Protein AF-A0A1K1NRU6-F1 (afdb_monomer_lite)

Secondary structure (DSSP, 8-state):
--GGGHHHHHHHHHSTTSSTTSS---HHHHHS--SGGGHHHHHHIIIIIHHHHHHHHHHS--SSHHHHHHTHHHHHHHHHHHHHHTTTHHHHHH-SS----HHHHHHHHHHHHHT---HHHH--SSSSPP---B-HHHHHHHTS--BPPS-SSS-S--------------------------

Foldseek 3Di:
DAPLVVQLVVLQCVFCQAPVVVDGDDPCLQQADDDPVCVVRNVCCCPPVVVVVVVCSVVADSVDPVSSVVCVVVVLLVSLLSCPVVQVVSVCVPPVDDDQPDDVRVVVVVCCVVVVDGPSCPCSCGRHHDDFAFRSVVCVVVVHTHGDDPPPPDDDDDDDDDDDDDDDDDDDDDDDDDDDDD

Structure (mmCIF, N/CA/C/O backbone):
data_AF-A0A1K1NRU6-F1
#
_entry.id   AF-A0A1K1NRU6-F1
#
loop_
_atom_site.group_PDB
_atom_site.id
_atom_site.type_symbol
_atom_site.label_atom_id
_atom_site.label_alt_id
_atom_site.label_comp_id
_atom_site.label_asym_id
_atom_site.label_entity_id
_atom_site.label_seq_id
_atom_site.pdbx_PDB_ins_code
_atom_site.Cartn_x
_atom_site.Cartn_y
_atom_site.Cartn_z
_atom_site.occupancy
_atom_site.B_iso_or_equiv
_atom_site.auth_seq_id
_atom_site.auth_comp_id
_atom_site.auth_asym_id
_atom_site.auth_atom_id
_atom_site.pdbx_PDB_model_num
ATOM 1 N N . SER A 1 1 ? 15.597 -12.243 -5.360 1.00 76.69 1 SER A N 1
ATOM 2 C CA . SER A 1 1 ? 15.502 -10.786 -5.170 1.00 76.69 1 SER A CA 1
ATOM 3 C C . SER A 1 1 ? 15.311 -10.168 -6.538 1.00 76.69 1 SER A C 1
ATOM 5 O O . SER A 1 1 ? 16.051 -10.568 -7.432 1.00 76.69 1 SER A O 1
ATOM 7 N N . CYS A 1 2 ? 14.322 -9.291 -6.711 1.00 89.69 2 CYS A N 1
ATOM 8 C CA . CYS A 1 2 ? 14.090 -8.539 -7.950 1.00 89.69 2 CYS A CA 1
ATOM 9 C C . CYS A 1 2 ? 14.711 -7.148 -7.797 1.00 89.69 2 CYS A C 1
ATOM 11 O O . CYS A 1 2 ? 14.650 -6.583 -6.703 1.00 89.69 2 CYS A O 1
ATOM 13 N N . HIS A 1 3 ? 15.315 -6.591 -8.850 1.00 93.44 3 HIS A N 1
ATOM 14 C CA . HIS A 1 3 ? 15.914 -5.252 -8.762 1.00 93.44 3 HIS A CA 1
ATOM 15 C C . HIS A 1 3 ? 14.837 -4.173 -8.613 1.00 93.44 3 HIS A C 1
ATOM 17 O O . HIS A 1 3 ? 15.066 -3.204 -7.904 1.00 93.44 3 HIS A O 1
ATOM 23 N N . SER A 1 4 ? 13.643 -4.377 -9.181 1.00 94.81 4 SER A N 1
ATOM 24 C CA . SER A 1 4 ? 12.488 -3.477 -9.050 1.00 94.81 4 SER A CA 1
ATOM 25 C C . SER A 1 4 ? 12.117 -3.170 -7.594 1.00 94.81 4 SER A C 1
ATOM 27 O O . SER A 1 4 ? 11.626 -2.086 -7.287 1.00 94.81 4 SER A O 1
ATOM 29 N N . MET A 1 5 ? 12.400 -4.096 -6.673 1.00 95.44 5 MET A N 1
ATOM 30 C CA . MET A 1 5 ? 12.111 -3.945 -5.247 1.00 95.44 5 MET A CA 1
ATOM 31 C C . MET A 1 5 ? 13.125 -3.068 -4.503 1.00 95.44 5 MET A C 1
ATOM 33 O O . MET A 1 5 ? 12.891 -2.744 -3.340 1.00 95.44 5 MET A O 1
ATOM 37 N N . SER A 1 6 ? 14.224 -2.638 -5.138 1.00 96.25 6 SER A N 1
ATOM 38 C CA . SER A 1 6 ? 15.130 -1.668 -4.512 1.00 96.25 6 SER A CA 1
ATOM 39 C C . SER A 1 6 ? 14.490 -0.288 -4.387 1.00 96.25 6 SER A C 1
ATOM 41 O O . SER A 1 6 ? 14.732 0.390 -3.397 1.00 96.25 6 SER A O 1
ATOM 43 N N . TYR A 1 7 ? 13.649 0.121 -5.344 1.00 96.88 7 TYR A N 1
ATOM 44 C CA . TYR A 1 7 ? 12.979 1.426 -5.305 1.00 96.88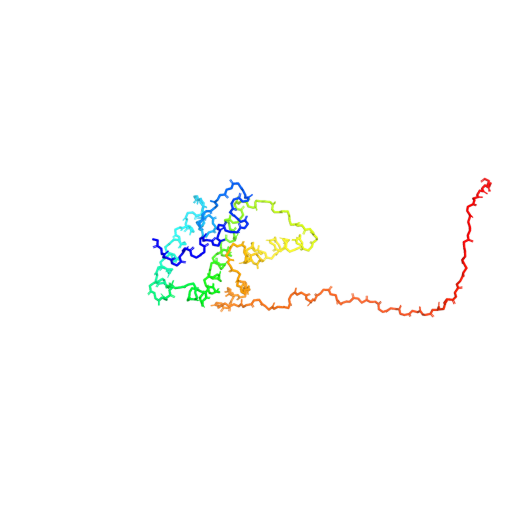 7 TYR A CA 1
ATOM 45 C C . TYR A 1 7 ? 12.066 1.587 -4.073 1.00 96.88 7 TYR A C 1
ATOM 47 O O . TYR A 1 7 ? 12.322 2.488 -3.275 1.00 96.88 7 TYR A O 1
ATOM 55 N N . PRO A 1 8 ? 11.070 0.706 -3.825 1.00 96.75 8 PRO A N 1
ATOM 56 C CA . PRO A 1 8 ? 10.22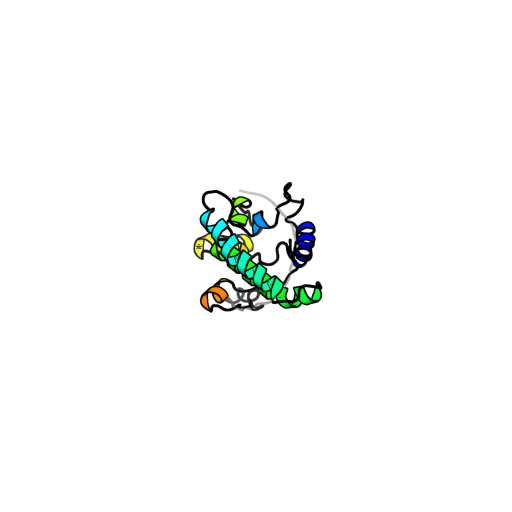9 0.815 -2.633 1.00 96.75 8 PRO A CA 1
ATOM 57 C C . PRO A 1 8 ? 10.992 0.555 -1.325 1.00 96.75 8 PRO A C 1
ATOM 59 O O . PRO A 1 8 ? 10.551 1.011 -0.272 1.00 96.75 8 PRO A O 1
ATOM 62 N N . LEU A 1 9 ? 12.123 -0.164 -1.362 1.00 95.75 9 LEU A N 1
ATOM 63 C CA . LEU A 1 9 ? 12.963 -0.368 -0.180 1.00 95.75 9 LEU A CA 1
ATOM 64 C C . LEU A 1 9 ? 13.645 0.929 0.272 1.00 95.75 9 LEU A C 1
ATOM 66 O O . LEU A 1 9 ? 13.703 1.178 1.474 1.00 95.75 9 LEU A O 1
ATOM 70 N N . GLU A 1 10 ? 14.161 1.739 -0.655 1.00 95.69 10 GLU A N 1
ATOM 71 C CA . GLU A 1 10 ? 14.714 3.051 -0.294 1.00 95.69 10 GLU A CA 1
ATOM 72 C C . GLU A 1 10 ? 13.615 3.978 0.240 1.00 95.69 10 GLU A C 1
ATOM 74 O O . GLU A 1 10 ? 13.800 4.595 1.283 1.00 95.69 10 GLU A O 1
ATOM 79 N N . GLU A 1 11 ? 12.428 3.965 -0.373 1.00 96.00 11 GLU A N 1
ATOM 80 C CA . GLU A 1 11 ? 11.272 4.735 0.114 1.00 96.00 11 GLU A CA 1
ATOM 81 C C . GLU A 1 11 ? 10.862 4.326 1.540 1.00 96.00 11 GLU A C 1
ATOM 83 O O . GLU A 1 11 ? 10.614 5.179 2.389 1.00 96.00 11 GLU A O 1
ATOM 88 N N . LEU A 1 12 ? 10.865 3.022 1.851 1.00 95.12 12 LEU A N 1
ATOM 89 C CA . LEU A 1 12 ? 10.597 2.541 3.207 1.00 95.12 12 LEU A CA 1
ATOM 90 C C . LEU A 1 12 ? 11.575 3.138 4.221 1.00 95.12 12 LEU A C 1
ATOM 92 O O . LEU A 1 12 ? 11.136 3.580 5.279 1.00 95.12 12 LEU A O 1
ATOM 96 N N . LYS A 1 13 ? 12.873 3.173 3.904 1.00 93.81 13 LYS A N 1
ATOM 97 C CA . LYS A 1 13 ? 13.908 3.699 4.809 1.00 93.81 13 LYS A CA 1
ATOM 98 C C . LYS A 1 13 ? 13.750 5.191 5.103 1.00 93.81 13 LYS A C 1
ATOM 100 O O . LYS A 1 13 ? 14.190 5.636 6.159 1.00 93.81 13 LYS A O 1
ATOM 105 N N . GLU A 1 14 ? 13.151 5.940 4.181 1.00 93.12 14 GLU A N 1
ATOM 106 C CA . GLU A 1 14 ? 12.880 7.376 4.319 1.00 93.12 14 GLU A CA 1
ATOM 107 C C . GLU A 1 14 ? 11.522 7.668 4.979 1.00 93.12 14 GLU A C 1
ATOM 109 O O . GLU A 1 14 ? 11.253 8.800 5.381 1.00 93.12 14 GLU A O 1
ATOM 114 N N . SER A 1 15 ? 10.662 6.656 5.114 1.00 93.31 15 SER A N 1
ATOM 115 C CA . SER A 1 15 ? 9.317 6.813 5.665 1.00 93.31 15 SER A CA 1
ATOM 116 C C . SER A 1 15 ? 9.283 6.962 7.189 1.00 93.31 15 SER A C 1
ATOM 118 O O . SER A 1 15 ? 10.188 6.551 7.917 1.00 93.31 15 SER A O 1
ATOM 120 N N . SER A 1 16 ? 8.138 7.427 7.695 1.00 91.06 16 SER A N 1
ATOM 121 C CA . SER A 1 16 ? 7.826 7.468 9.131 1.00 91.06 16 SER A CA 1
ATOM 122 C C . SER A 1 16 ? 7.799 6.092 9.807 1.00 91.06 16 SER A C 1
ATOM 124 O O . SER A 1 16 ? 7.844 6.009 11.033 1.00 91.06 16 SER A O 1
ATOM 126 N N . HIS A 1 17 ? 7.730 5.005 9.035 1.00 91.50 17 HIS A N 1
ATOM 127 C CA . HIS A 1 17 ? 7.670 3.643 9.560 1.00 91.50 17 HIS A CA 1
ATOM 128 C C . HIS A 1 17 ? 9.053 3.018 9.762 1.00 91.50 17 HIS A C 1
ATOM 130 O O . HIS A 1 17 ? 9.138 1.899 10.263 1.00 91.50 17 HIS A O 1
ATOM 136 N N . TYR A 1 18 ? 10.135 3.722 9.419 1.00 91.75 18 TYR A N 1
ATOM 137 C CA . TYR A 1 18 ? 11.502 3.242 9.591 1.00 91.75 18 TYR A CA 1
ATOM 138 C C . TYR A 1 18 ? 12.246 4.058 10.654 1.00 91.75 18 TYR A C 1
ATOM 140 O O . TYR A 1 18 ? 12.241 5.286 10.638 1.00 91.75 18 TYR A O 1
ATOM 148 N N . GLY A 1 19 ? 12.869 3.384 11.626 1.00 85.38 19 GLY A N 1
ATOM 149 C CA . GLY A 1 19 ? 13.627 4.003 12.721 1.00 85.38 19 GLY A CA 1
ATOM 150 C C . GLY A 1 19 ? 12.786 4.698 13.803 1.00 85.38 19 GLY A C 1
ATOM 151 O O . GLY A 1 19 ? 13.058 4.516 14.989 1.00 85.38 19 GLY A O 1
ATOM 152 N N . ALA A 1 20 ? 11.744 5.446 13.430 1.00 76.69 20 ALA A N 1
ATOM 153 C CA . ALA A 1 20 ? 10.953 6.269 14.354 1.00 76.69 20 ALA A CA 1
ATOM 154 C C . ALA A 1 20 ? 10.209 5.458 15.431 1.00 76.69 20 ALA A C 1
ATOM 156 O O . ALA A 1 20 ? 9.986 5.944 16.537 1.00 76.69 20 ALA A O 1
ATOM 157 N N . LEU A 1 21 ? 9.856 4.207 15.129 1.00 70.12 21 LEU A N 1
ATOM 158 C CA . LEU A 1 21 ? 9.091 3.329 16.019 1.00 70.12 21 LEU A CA 1
ATOM 159 C C . LEU A 1 21 ? 9.979 2.444 16.911 1.00 70.12 21 LEU A C 1
ATOM 161 O O . LEU A 1 21 ? 9.479 1.532 17.567 1.00 70.12 21 LEU A O 1
ATOM 165 N N . GLY A 1 22 ? 11.302 2.656 16.910 1.00 77.56 22 GLY A N 1
ATOM 166 C CA . GLY A 1 22 ? 12.260 1.797 17.624 1.00 77.56 22 GLY A CA 1
ATOM 167 C C . GLY A 1 22 ? 12.378 0.380 17.044 1.00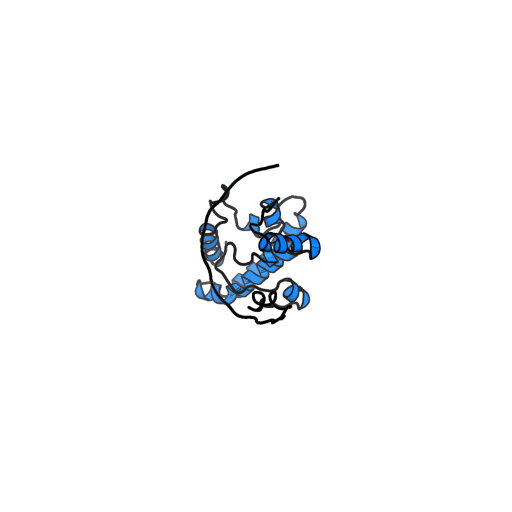 77.56 22 GLY A C 1
ATOM 168 O O . GLY A 1 22 ? 13.074 -0.469 17.599 1.00 77.56 22 GLY A O 1
ATOM 169 N N . VAL A 1 23 ? 11.714 0.133 15.915 1.00 79.00 23 VAL A N 1
ATOM 170 C CA . VAL A 1 23 ? 11.760 -1.087 15.112 1.00 79.00 23 VAL A CA 1
ATOM 171 C C . VAL A 1 23 ? 11.930 -0.701 13.646 1.00 79.00 23 VAL A C 1
ATOM 173 O O . VAL A 1 23 ? 11.469 0.357 13.220 1.00 79.00 23 VAL A O 1
ATOM 176 N N . ASN A 1 24 ? 12.584 -1.570 12.878 1.00 86.94 24 ASN A N 1
ATOM 177 C CA . ASN A 1 24 ? 12.738 -1.415 11.434 1.00 86.94 24 ASN A CA 1
ATOM 178 C C . ASN A 1 24 ? 11.923 -2.521 10.752 1.00 86.94 24 ASN A C 1
ATOM 180 O O . ASN A 1 24 ? 12.462 -3.616 10.554 1.00 86.94 24 ASN A O 1
ATOM 184 N N . PRO A 1 25 ? 10.626 -2.290 10.473 1.00 87.50 25 PRO A N 1
ATOM 185 C CA . PRO A 1 25 ? 9.793 -3.280 9.809 1.00 87.50 25 PRO A CA 1
ATOM 186 C C . PRO A 1 25 ? 10.355 -3.581 8.417 1.00 87.50 25 PRO A C 1
ATOM 188 O O . PRO A 1 25 ? 10.803 -2.687 7.700 1.00 87.50 25 PRO A O 1
ATOM 191 N N . GLY A 1 26 ? 10.347 -4.856 8.040 1.00 92.12 26 GLY A N 1
ATOM 192 C CA . GLY A 1 26 ? 10.634 -5.296 6.680 1.00 92.12 26 GLY A CA 1
ATOM 193 C C . GLY A 1 26 ? 9.362 -5.388 5.839 1.00 92.12 26 GLY A C 1
ATOM 194 O O . GLY A 1 26 ? 8.245 -5.298 6.346 1.00 92.12 26 GLY A O 1
ATOM 195 N N . CYS A 1 27 ? 9.512 -5.669 4.541 1.00 93.75 27 CYS A N 1
ATOM 196 C CA . CYS A 1 27 ? 8.386 -5.712 3.598 1.00 93.75 27 CYS A CA 1
ATOM 197 C C . CYS A 1 27 ? 7.252 -6.643 4.069 1.00 93.75 27 CYS A C 1
ATOM 199 O O . CYS A 1 27 ? 6.073 -6.305 3.982 1.00 93.75 27 CYS A O 1
ATOM 201 N N . LYS A 1 28 ? 7.608 -7.818 4.611 1.00 93.44 28 LYS A N 1
ATOM 202 C CA . LYS A 1 28 ? 6.640 -8.825 5.071 1.00 93.44 28 LYS A CA 1
ATOM 203 C C . LYS A 1 28 ? 5.817 -8.377 6.277 1.00 93.44 28 LYS A C 1
ATOM 205 O O . LYS A 1 28 ? 4.726 -8.900 6.468 1.00 93.44 28 LYS A O 1
ATOM 210 N N . ASP A 1 29 ? 6.341 -7.460 7.087 1.00 93.56 29 ASP A N 1
ATOM 211 C CA . ASP A 1 29 ? 5.693 -7.054 8.335 1.00 93.56 29 ASP A CA 1
ATOM 212 C C . ASP A 1 29 ? 4.466 -6.178 8.057 1.00 93.56 29 ASP A C 1
ATOM 214 O O . ASP A 1 29 ? 3.559 -6.131 8.880 1.00 93.56 29 ASP A O 1
ATOM 218 N N . CYS A 1 30 ? 4.388 -5.585 6.859 1.00 94.31 30 CYS A N 1
ATOM 219 C CA . CYS A 1 30 ? 3.206 -4.887 6.360 1.00 94.31 30 CYS A CA 1
ATOM 220 C C . CYS A 1 30 ? 2.449 -5.694 5.297 1.00 94.31 30 CYS A C 1
ATOM 222 O O . CYS A 1 30 ? 1.224 -5.736 5.346 1.00 94.31 30 CYS A O 1
ATOM 224 N N . HIS A 1 31 ? 3.146 -6.350 4.358 1.00 95.50 31 HIS A N 1
ATOM 225 C CA . HIS A 1 31 ? 2.532 -6.953 3.162 1.00 95.50 31 HIS A CA 1
ATOM 226 C C . HIS A 1 31 ? 2.167 -8.439 3.275 1.00 95.50 31 HIS A C 1
ATOM 228 O O . HIS A 1 31 ? 1.549 -8.967 2.354 1.00 95.50 31 HIS A O 1
ATOM 234 N N . ILE A 1 32 ? 2.531 -9.136 4.361 1.00 95.12 32 ILE A N 1
ATOM 235 C CA . ILE A 1 32 ? 2.194 -10.557 4.533 1.00 95.12 32 ILE A CA 1
ATOM 236 C C . ILE A 1 32 ? 1.536 -10.804 5.901 1.00 95.12 32 ILE A C 1
ATOM 238 O O . ILE A 1 32 ? 2.139 -10.482 6.924 1.00 95.12 32 ILE A O 1
ATOM 242 N N . PRO A 1 33 ? 0.359 -11.456 5.966 1.00 94.06 33 PRO A N 1
ATOM 243 C CA . PRO A 1 33 ? -0.269 -11.883 7.223 1.00 94.06 33 PRO A CA 1
ATOM 244 C C . PRO A 1 33 ? 0.685 -12.711 8.076 1.00 94.06 33 PRO A C 1
ATOM 246 O O . PRO A 1 33 ? 1.062 -13.813 7.696 1.00 94.06 33 PRO A O 1
ATOM 249 N N . GLN A 1 34 ? 1.092 -12.187 9.233 1.00 89.12 34 GLN A N 1
ATOM 250 C CA . GLN A 1 34 ? 2.016 -12.883 10.130 1.00 89.12 34 GLN A CA 1
ATOM 251 C C . GLN A 1 34 ? 1.272 -13.687 11.212 1.00 89.12 34 GLN A C 1
ATOM 253 O O . GLN A 1 34 ? 0.108 -13.433 11.542 1.00 89.12 34 GLN A O 1
ATOM 258 N N . GLY A 1 35 ? 1.983 -14.654 11.796 1.00 89.31 35 GLY A N 1
ATOM 259 C CA . GLY A 1 35 ? 1.526 -15.448 12.937 1.00 89.31 35 GLY A CA 1
ATOM 260 C C . GLY A 1 35 ? 0.752 -16.715 12.563 1.00 89.31 35 GLY A C 1
ATOM 261 O O . GLY A 1 35 ? 0.153 -16.826 11.496 1.00 89.31 35 GLY A O 1
ATOM 262 N N . PHE A 1 36 ? 0.738 -17.686 13.481 1.00 90.25 36 PHE A N 1
ATOM 263 C CA . PHE A 1 36 ? 0.141 -19.008 13.249 1.00 90.25 36 PHE A CA 1
ATOM 264 C C . PHE A 1 36 ? -1.350 -18.938 12.882 1.00 90.25 36 PHE A C 1
ATOM 266 O O . PHE A 1 36 ? -1.804 -19.636 11.979 1.00 90.25 36 PHE A O 1
ATOM 273 N N . LYS A 1 37 ? -2.103 -18.028 13.516 1.00 90.38 37 LYS A N 1
ATOM 274 C CA . LYS A 1 37 ? -3.531 -17.810 13.224 1.00 90.38 37 LYS A CA 1
ATOM 275 C C . LYS A 1 37 ? -3.784 -17.373 11.777 1.00 90.38 37 LYS A C 1
ATOM 277 O O . LYS A 1 37 ? -4.824 -17.708 11.222 1.00 90.38 37 LYS A O 1
ATOM 282 N N . ASN A 1 38 ? -2.833 -16.674 11.159 1.00 92.56 38 ASN A N 1
ATOM 283 C CA . ASN A 1 38 ? -2.934 -16.193 9.783 1.00 92.56 38 ASN A CA 1
ATOM 284 C C . ASN A 1 38 ? -2.090 -17.018 8.804 1.00 92.56 38 ASN A C 1
ATOM 286 O O . ASN A 1 38 ? -1.942 -16.609 7.659 1.00 92.56 38 ASN A O 1
ATOM 290 N N . PHE A 1 39 ? -1.553 -18.174 9.213 1.00 92.81 39 PHE A N 1
ATOM 291 C CA . PHE A 1 39 ? -0.650 -18.968 8.374 1.00 92.81 39 PHE A CA 1
ATOM 292 C C . PHE A 1 39 ? -1.260 -19.313 7.008 1.00 92.81 39 PHE A C 1
ATOM 294 O O . PHE A 1 39 ? -0.587 -19.222 5.988 1.00 92.81 39 PHE A O 1
ATOM 301 N N . HIS A 1 40 ? -2.556 -19.628 6.970 1.00 92.31 40 HIS A N 1
ATOM 302 C CA . HIS A 1 40 ? -3.286 -19.880 5.727 1.00 92.31 40 HIS A CA 1
ATOM 303 C C . HIS A 1 40 ? -3.298 -18.662 4.787 1.00 92.31 40 HIS A C 1
ATOM 305 O O . HIS A 1 40 ? -3.082 -18.823 3.590 1.00 92.31 40 HIS A O 1
ATOM 311 N N . LEU A 1 41 ? -3.486 -17.448 5.321 1.00 93.12 41 LEU A N 1
ATOM 312 C CA . LEU A 1 41 ? -3.394 -16.216 4.536 1.00 93.12 41 LEU A CA 1
ATOM 313 C C . LEU A 1 41 ? -1.948 -15.936 4.118 1.00 93.12 41 LEU A C 1
ATOM 315 O O . LEU A 1 41 ? -1.721 -15.569 2.977 1.00 93.12 41 LEU A O 1
ATOM 319 N N . ALA A 1 42 ? -0.971 -16.164 5.000 1.00 93.44 42 ALA A N 1
ATOM 320 C CA . ALA A 1 42 ? 0.449 -16.001 4.686 1.00 93.44 42 ALA A CA 1
ATOM 321 C C . ALA A 1 42 ? 0.863 -16.867 3.486 1.00 93.44 42 ALA A C 1
ATOM 323 O O . ALA A 1 42 ? 1.515 -16.390 2.559 1.00 93.44 42 ALA A O 1
ATOM 324 N N . VAL A 1 43 ? 0.443 -18.137 3.495 1.00 93.94 43 VAL A N 1
ATOM 325 C CA . VAL A 1 43 ? 0.671 -19.084 2.399 1.00 93.94 43 VAL A CA 1
ATOM 326 C C . VAL A 1 43 ? -0.067 -18.635 1.142 1.00 93.94 43 VAL A C 1
ATOM 328 O O . VAL A 1 43 ? 0.538 -18.616 0.075 1.00 93.94 43 VAL A O 1
ATOM 331 N N . ALA A 1 44 ? -1.337 -18.235 1.252 1.00 92.56 44 ALA A N 1
ATOM 332 C CA . ALA A 1 44 ? -2.108 -17.755 0.108 1.00 92.56 44 ALA A CA 1
ATOM 333 C C . ALA A 1 44 ? -1.464 -16.517 -0.538 1.00 92.56 44 ALA A C 1
ATOM 335 O O . ALA A 1 44 ? -1.243 -16.526 -1.743 1.00 92.56 44 ALA A O 1
ATOM 336 N N . THR A 1 45 ? -1.081 -15.508 0.247 1.00 92.56 45 THR A N 1
ATOM 337 C CA . THR A 1 45 ? -0.372 -14.313 -0.233 1.00 92.56 45 THR A CA 1
ATOM 338 C C . THR A 1 45 ? 0.950 -14.687 -0.899 1.00 92.56 45 THR A C 1
ATOM 340 O O . THR A 1 45 ? 1.236 -14.254 -2.010 1.00 92.56 45 THR A O 1
ATOM 343 N N . HIS A 1 46 ? 1.756 -15.549 -0.275 1.00 92.31 46 HIS A N 1
ATOM 344 C CA . HIS A 1 46 ? 3.042 -15.936 -0.852 1.00 92.31 46 HIS A CA 1
ATOM 345 C C . HIS A 1 46 ? 2.898 -16.709 -2.172 1.00 92.31 46 HIS A C 1
ATOM 347 O O . HIS A 1 46 ? 3.670 -16.488 -3.101 1.00 92.31 46 HIS A O 1
ATOM 353 N N . VAL A 1 47 ? 1.918 -17.610 -2.265 1.00 93.69 47 VAL A N 1
ATOM 354 C CA . VAL A 1 47 ? 1.726 -18.460 -3.447 1.00 93.69 47 VAL A CA 1
ATOM 355 C C . VAL A 1 47 ? 0.996 -17.716 -4.560 1.00 93.69 47 VAL A C 1
ATOM 357 O O . VAL A 1 47 ? 1.436 -17.767 -5.702 1.00 93.69 47 VAL A O 1
ATOM 360 N N . VAL A 1 48 ? -0.111 -17.042 -4.255 1.00 93.56 48 VAL A N 1
ATOM 361 C CA . VAL A 1 48 ? -0.963 -16.394 -5.262 1.00 93.56 48 VAL A CA 1
ATOM 362 C C . VAL A 1 48 ? -0.365 -15.059 -5.682 1.00 93.56 48 VAL A C 1
ATOM 364 O O . VAL A 1 48 ? -0.047 -14.880 -6.858 1.00 93.56 48 VAL A O 1
ATOM 367 N N . ASP A 1 49 ? -0.159 -14.148 -4.729 1.00 92.50 49 ASP A N 1
ATOM 368 C CA . ASP A 1 49 ? 0.371 -12.820 -5.041 1.00 92.50 49 ASP A CA 1
ATOM 369 C C . ASP A 1 49 ? 1.844 -12.930 -5.448 1.00 92.50 49 ASP A C 1
ATOM 371 O O . ASP A 1 49 ? 2.242 -12.383 -6.469 1.00 92.50 49 ASP A O 1
ATOM 375 N N . GLY A 1 50 ? 2.647 -13.730 -4.739 1.00 93.12 50 GLY A N 1
ATOM 376 C CA . GLY A 1 50 ? 4.058 -13.921 -5.087 1.00 93.12 50 GLY A CA 1
ATOM 377 C C . GLY A 1 50 ? 4.284 -14.521 -6.483 1.00 93.12 50 GLY A C 1
ATOM 378 O O . GLY A 1 50 ? 5.176 -14.066 -7.200 1.00 93.12 50 GLY A O 1
ATOM 379 N N . ALA A 1 51 ? 3.473 -15.498 -6.915 1.00 95.12 51 ALA A N 1
ATOM 380 C CA . ALA A 1 51 ? 3.574 -16.041 -8.275 1.00 95.12 51 ALA A CA 1
ATOM 381 C C . ALA A 1 51 ? 3.119 -15.033 -9.339 1.00 95.12 51 ALA A C 1
ATOM 383 O O . ALA A 1 51 ? 3.729 -14.948 -10.408 1.00 95.12 51 ALA A O 1
ATOM 384 N N . ARG A 1 52 ? 2.071 -14.253 -9.045 1.00 95.19 52 ARG A N 1
ATOM 385 C CA . ARG A 1 52 ? 1.620 -13.158 -9.908 1.00 95.19 52 ARG A CA 1
ATOM 386 C C . ARG A 1 52 ? 2.714 -12.106 -10.077 1.00 95.19 52 ARG A C 1
ATOM 388 O O . ARG A 1 52 ? 3.021 -11.755 -11.212 1.00 95.19 52 ARG A O 1
ATOM 395 N N . GLU A 1 53 ? 3.317 -11.639 -8.987 1.00 94.31 53 GLU A N 1
ATOM 396 C CA . GLU A 1 53 ? 4.380 -10.629 -9.036 1.00 94.31 53 GLU A CA 1
ATOM 397 C C . GLU A 1 53 ? 5.620 -11.148 -9.763 1.00 94.31 53 GLU A C 1
ATOM 399 O O . GLU A 1 53 ? 6.204 -10.429 -10.569 1.00 94.31 53 GLU A O 1
ATOM 404 N N . LEU A 1 54 ? 5.978 -12.425 -9.580 1.00 95.38 54 LEU A N 1
ATOM 405 C CA . LEU A 1 54 ? 7.051 -13.048 -10.355 1.00 95.38 54 LEU A CA 1
ATOM 406 C C . LEU A 1 54 ? 6.761 -12.999 -11.861 1.00 95.38 54 LEU A C 1
ATOM 408 O O . LEU A 1 54 ? 7.633 -12.633 -12.644 1.00 95.38 54 LEU A O 1
ATOM 412 N N . TYR A 1 55 ? 5.540 -13.345 -12.276 1.00 96.06 55 TYR A N 1
ATOM 413 C CA . TYR A 1 55 ? 5.140 -13.247 -13.679 1.00 96.06 55 TYR A CA 1
ATOM 414 C C . TYR A 1 55 ? 5.175 -11.798 -14.185 1.00 96.06 55 TYR A C 1
ATOM 416 O O . TYR A 1 55 ? 5.685 -11.546 -15.274 1.00 96.06 55 TYR A O 1
ATOM 424 N N . LEU A 1 56 ? 4.663 -10.842 -13.404 1.00 95.88 56 LEU A N 1
ATOM 425 C CA . LEU A 1 56 ? 4.643 -9.429 -13.781 1.00 95.88 56 LEU A CA 1
ATOM 426 C C . LEU A 1 56 ? 6.049 -8.832 -13.889 1.00 95.88 56 LEU A C 1
ATOM 428 O O . LEU A 1 56 ? 6.258 -8.005 -14.771 1.00 95.88 56 LEU A O 1
ATOM 432 N N . GLU A 1 57 ? 6.995 -9.260 -13.055 1.00 95.38 57 GLU A N 1
ATOM 433 C CA . GLU A 1 57 ? 8.411 -8.886 -13.157 1.00 95.38 57 GLU A CA 1
ATOM 434 C C . GLU A 1 57 ? 9.027 -9.352 -14.482 1.00 95.38 57 GLU A C 1
ATOM 436 O O . GLU A 1 57 ? 9.803 -8.622 -15.087 1.00 95.38 57 GLU A O 1
ATOM 441 N N . PHE A 1 58 ? 8.661 -10.543 -14.967 1.00 95.38 58 PHE A N 1
ATOM 442 C CA . PHE A 1 58 ? 9.129 -11.041 -16.266 1.00 95.38 58 PHE A CA 1
ATOM 443 C C . PHE A 1 58 ? 8.400 -10.417 -17.459 1.00 95.38 58 PHE A C 1
ATOM 445 O O . PHE A 1 58 ? 8.985 -10.271 -18.531 1.00 95.38 58 PHE A O 1
ATOM 452 N N . ALA A 1 59 ? 7.111 -10.112 -17.307 1.00 96.56 59 ALA A N 1
ATOM 453 C CA . ALA A 1 59 ? 6.262 -9.640 -18.396 1.00 96.56 59 ALA A CA 1
ATOM 454 C C . ALA A 1 59 ? 6.364 -8.127 -18.640 1.00 96.56 59 ALA A C 1
ATOM 456 O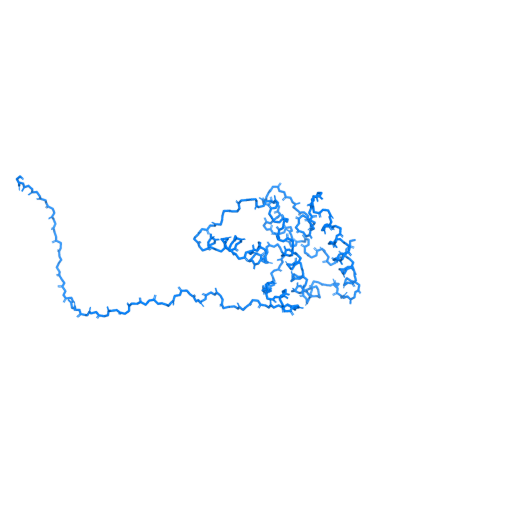 O . ALA A 1 59 ? 6.018 -7.666 -19.727 1.00 96.56 59 ALA A O 1
ATOM 457 N N . ASN A 1 60 ? 6.797 -7.356 -17.642 1.00 96.12 60 ASN A N 1
ATOM 458 C CA . ASN A 1 60 ? 6.919 -5.903 -17.722 1.00 96.12 60 ASN A CA 1
ATOM 459 C C . ASN A 1 60 ? 8.379 -5.468 -17.603 1.00 96.12 60 ASN A C 1
ATOM 461 O O . ASN A 1 60 ? 9.247 -6.224 -17.179 1.00 96.12 60 ASN A O 1
ATOM 465 N N . ASP A 1 61 ? 8.644 -4.218 -17.970 1.00 96.19 61 ASP A N 1
ATOM 466 C CA . ASP A 1 61 ? 9.973 -3.636 -17.872 1.00 96.19 61 ASP A CA 1
ATOM 467 C C . ASP A 1 61 ? 10.057 -2.708 -16.657 1.00 96.19 61 ASP A C 1
ATOM 469 O O . ASP A 1 61 ? 9.434 -1.652 -16.625 1.00 96.19 61 ASP A O 1
ATOM 473 N N . TYR A 1 62 ? 10.859 -3.101 -15.670 1.00 96.69 62 TYR A N 1
ATOM 474 C CA . TYR A 1 62 ? 11.148 -2.311 -14.471 1.00 96.69 62 TYR A CA 1
ATOM 475 C C . TYR A 1 62 ? 12.617 -1.886 -14.398 1.00 96.69 62 TYR A C 1
ATOM 477 O O . TYR A 1 62 ? 13.146 -1.660 -13.314 1.00 96.69 62 TYR A O 1
ATOM 485 N N . SER A 1 63 ? 13.321 -1.840 -15.534 1.00 95.56 63 SER A N 1
ATOM 486 C CA . SER A 1 63 ? 14.763 -1.540 -15.592 1.00 95.56 63 SER A CA 1
ATOM 487 C C . SER A 1 63 ? 15.134 -0.136 -15.111 1.00 95.56 63 SER A C 1
ATOM 489 O O . SER A 1 63 ? 16.289 0.095 -14.752 1.00 95.56 63 SER A O 1
ATOM 491 N N . THR A 1 64 ? 14.179 0.796 -15.101 1.00 97.62 64 THR A N 1
ATOM 492 C CA . THR A 1 64 ? 14.371 2.154 -14.589 1.00 97.62 64 THR A CA 1
ATOM 493 C C . THR A 1 64 ? 13.225 2.563 -13.670 1.00 97.62 64 THR A C 1
ATOM 495 O O . THR A 1 64 ? 12.124 2.004 -13.726 1.00 97.62 64 THR A O 1
ATOM 498 N N . LEU A 1 65 ? 13.478 3.575 -12.836 1.00 96.81 65 LEU A N 1
ATOM 499 C CA . LEU A 1 65 ? 12.473 4.119 -11.929 1.00 96.81 65 LEU A CA 1
ATOM 500 C C . LEU A 1 65 ? 11.297 4.740 -12.698 1.00 96.81 65 LEU A C 1
ATOM 502 O O . LEU A 1 65 ? 10.159 4.656 -12.248 1.00 96.81 65 LEU A O 1
ATOM 506 N N . GLU A 1 66 ? 11.542 5.333 -13.865 1.00 97.81 66 GLU A N 1
ATOM 507 C CA . GLU A 1 66 ? 10.499 5.885 -14.734 1.00 97.81 66 GLU A CA 1
ATOM 508 C C . GLU A 1 66 ? 9.521 4.791 -15.167 1.00 97.81 66 GLU A C 1
ATOM 510 O O . GLU A 1 66 ? 8.319 4.939 -14.957 1.00 97.81 66 GLU A O 1
ATOM 515 N N . LYS A 1 67 ? 10.029 3.653 -15.657 1.00 97.50 67 LYS A N 1
ATOM 516 C CA . LYS A 1 67 ? 9.183 2.526 -16.078 1.00 97.50 67 LYS A CA 1
ATOM 517 C C . LYS A 1 67 ? 8.459 1.861 -14.907 1.00 97.50 67 LYS A C 1
ATOM 519 O O . LYS A 1 67 ? 7.300 1.472 -15.024 1.00 97.50 67 LYS A O 1
ATOM 524 N N . PHE A 1 68 ? 9.101 1.786 -13.739 1.00 97.94 68 PHE A N 1
ATOM 525 C CA . PHE A 1 68 ? 8.423 1.385 -12.503 1.00 97.94 68 PHE A CA 1
ATOM 526 C C . PHE A 1 68 ? 7.265 2.336 -12.166 1.00 97.94 68 PHE A C 1
ATOM 528 O O . PHE A 1 68 ? 6.166 1.890 -11.830 1.00 97.94 68 PHE A O 1
ATOM 535 N N . ASN A 1 69 ? 7.481 3.647 -12.306 1.00 97.62 69 ASN A N 1
ATOM 536 C CA . ASN A 1 69 ? 6.479 4.665 -12.004 1.00 97.62 69 ASN A CA 1
ATOM 537 C C . ASN A 1 69 ? 5.273 4.625 -12.950 1.00 97.62 69 ASN A C 1
ATOM 539 O O . ASN A 1 69 ? 4.164 4.875 -12.483 1.00 97.62 69 ASN A O 1
ATOM 543 N N . GLU A 1 70 ? 5.446 4.231 -14.215 1.00 97.62 70 GLU A N 1
ATOM 544 C CA . GLU A 1 70 ? 4.331 4.009 -15.155 1.00 97.62 70 GLU A CA 1
ATOM 545 C C . GLU A 1 70 ? 3.302 3.001 -14.617 1.00 97.62 70 GLU A C 1
ATOM 547 O O . GLU A 1 70 ? 2.113 3.094 -14.920 1.00 97.62 70 GLU A O 1
ATOM 552 N N . ARG A 1 71 ? 3.740 2.054 -13.776 1.00 97.06 71 ARG A N 1
ATOM 553 C CA . ARG A 1 71 ? 2.886 1.021 -13.169 1.00 97.06 71 ARG A CA 1
ATOM 554 C C . ARG A 1 71 ? 2.683 1.199 -11.665 1.00 97.06 71 ARG A C 1
ATOM 556 O O . ARG A 1 7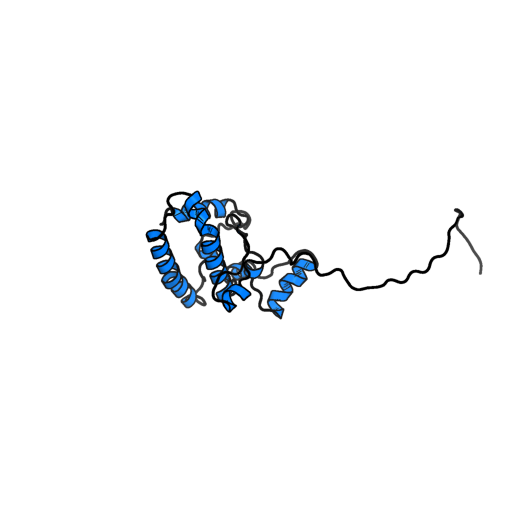1 ? 2.000 0.387 -11.041 1.00 97.06 71 ARG A O 1
ATOM 563 N N . ARG A 1 72 ? 3.235 2.248 -11.052 1.00 97.75 72 ARG A N 1
ATOM 564 C CA . ARG A 1 72 ? 3.199 2.429 -9.591 1.00 97.75 72 ARG A CA 1
ATOM 565 C C . ARG A 1 72 ? 1.778 2.477 -9.048 1.00 97.75 72 ARG A C 1
ATOM 567 O O . ARG A 1 72 ? 1.505 1.835 -8.043 1.00 97.75 72 ARG A O 1
ATOM 574 N N . LEU A 1 73 ? 0.874 3.189 -9.722 1.00 98.00 73 LEU A N 1
ATOM 575 C CA . LEU A 1 73 ? -0.514 3.306 -9.276 1.00 98.00 73 LEU A CA 1
ATOM 576 C C . LEU A 1 73 ? -1.218 1.942 -9.220 1.00 98.00 73 LEU A C 1
ATOM 578 O O . LEU A 1 73 ? -1.871 1.640 -8.224 1.00 98.00 73 LEU A O 1
ATOM 582 N N . ILE A 1 74 ? -1.049 1.097 -10.244 1.00 97.25 74 ILE A N 1
ATOM 583 C CA . ILE A 1 74 ? -1.663 -0.238 -10.250 1.00 97.25 74 ILE A CA 1
ATOM 584 C C . ILE A 1 74 ? -1.057 -1.151 -9.182 1.00 97.25 74 ILE A C 1
ATOM 586 O O . ILE A 1 74 ? -1.803 -1.799 -8.455 1.00 97.25 74 ILE A O 1
ATOM 590 N N . MET A 1 75 ? 0.266 -1.116 -8.995 1.00 97.12 75 MET A N 1
ATOM 591 C CA . MET A 1 75 ? 0.929 -1.884 -7.934 1.00 97.12 75 MET A CA 1
ATOM 592 C C . MET A 1 75 ? 0.495 -1.430 -6.534 1.00 97.12 75 MET A C 1
ATOM 594 O O . MET A 1 75 ? 0.206 -2.259 -5.671 1.00 97.12 75 MET A O 1
ATOM 598 N N . ALA A 1 76 ? 0.400 -0.117 -6.310 1.00 97.88 76 ALA A N 1
ATOM 599 C CA . ALA A 1 76 ? -0.076 0.444 -5.051 1.00 97.88 76 ALA A CA 1
ATOM 600 C C . ALA A 1 76 ? -1.528 0.035 -4.780 1.00 97.88 76 ALA A C 1
ATOM 602 O O . ALA A 1 76 ? -1.845 -0.400 -3.676 1.00 97.88 76 ALA A O 1
ATOM 603 N N . HIS A 1 77 ? -2.398 0.119 -5.787 1.00 97.88 77 HIS A N 1
ATOM 604 C CA . HIS A 1 77 ? -3.787 -0.308 -5.674 1.00 97.88 77 HIS A CA 1
ATOM 605 C C . HIS A 1 77 ? -3.918 -1.792 -5.313 1.00 97.88 77 HIS A C 1
ATOM 607 O O . HIS A 1 77 ? -4.647 -2.127 -4.383 1.00 97.88 77 HIS A O 1
ATOM 613 N N . ASP A 1 78 ? -3.177 -2.678 -5.981 1.00 96.69 78 ASP A N 1
ATOM 614 C CA . ASP A 1 78 ? -3.210 -4.116 -5.693 1.00 96.69 78 ASP A CA 1
ATOM 615 C C . ASP A 1 78 ? -2.736 -4.420 -4.266 1.00 96.69 78 ASP A C 1
ATOM 617 O O . ASP A 1 78 ? -3.375 -5.180 -3.532 1.00 96.69 78 ASP A O 1
ATOM 621 N N . ALA A 1 79 ? -1.650 -3.773 -3.833 1.00 96.50 79 ALA A N 1
ATOM 622 C CA . ALA A 1 79 ? -1.148 -3.898 -2.470 1.00 96.50 79 ALA A CA 1
ATOM 623 C C . ALA A 1 79 ? -2.174 -3.401 -1.436 1.00 96.50 79 ALA A C 1
ATOM 625 O O . ALA A 1 79 ? -2.395 -4.067 -0.422 1.00 96.50 79 ALA A O 1
ATOM 626 N N . ARG A 1 80 ? -2.843 -2.271 -1.706 1.00 97.94 80 ARG A N 1
ATOM 627 C CA . ARG A 1 80 ? -3.909 -1.709 -0.859 1.00 97.94 80 ARG A CA 1
ATOM 628 C C . ARG A 1 80 ? -5.138 -2.615 -0.808 1.00 97.94 80 ARG A C 1
ATOM 630 O O . ARG A 1 80 ? -5.674 -2.852 0.270 1.00 97.94 80 ARG A O 1
ATOM 637 N N . LEU A 1 81 ? -5.557 -3.183 -1.938 1.00 97.06 81 LEU A N 1
ATOM 638 C CA . LEU A 1 81 ? -6.644 -4.161 -1.985 1.00 97.06 81 LEU A CA 1
ATOM 639 C C . LEU A 1 81 ? -6.316 -5.397 -1.165 1.00 97.06 81 LEU A C 1
ATOM 641 O O . LEU A 1 81 ? -7.181 -5.898 -0.447 1.00 97.06 81 LEU A O 1
ATOM 645 N N . ASN A 1 82 ? -5.075 -5.877 -1.249 1.00 95.44 82 ASN A N 1
ATOM 646 C CA . ASN A 1 82 ? -4.630 -6.945 -0.380 1.00 95.44 82 ASN A CA 1
ATOM 647 C C . ASN A 1 82 ? -4.776 -6.492 1.065 1.00 95.44 82 ASN A C 1
ATOM 649 O O . ASN A 1 82 ? -5.591 -7.114 1.733 1.00 95.44 82 ASN A O 1
ATOM 653 N N . LEU A 1 83 ? -4.139 -5.386 1.504 1.00 96.81 83 LEU A N 1
ATOM 654 C CA . LEU A 1 83 ? -4.294 -4.715 2.826 1.00 96.81 83 LEU A CA 1
ATOM 655 C C . LEU A 1 83 ? -5.739 -4.616 3.328 1.00 96.81 83 LEU A C 1
ATOM 657 O O . LEU A 1 83 ? -6.000 -4.888 4.499 1.00 96.81 83 LEU A O 1
ATOM 661 N N . LYS A 1 84 ? -6.696 -4.347 2.449 1.00 96.44 84 LYS A N 1
ATOM 662 C CA . LYS A 1 84 ? -8.111 -4.299 2.807 1.00 96.44 84 LYS A CA 1
ATOM 663 C C . LYS A 1 84 ? -8.737 -5.678 3.038 1.00 96.44 84 LYS A C 1
ATOM 665 O O . LYS A 1 84 ? -9.455 -5.857 4.015 1.00 96.44 84 LYS A O 1
ATOM 670 N N . LYS A 1 85 ? -8.470 -6.675 2.184 1.00 94.81 85 LYS A N 1
ATOM 671 C CA . LYS A 1 85 ? -9.116 -8.013 2.236 1.00 94.81 85 LYS A CA 1
ATOM 672 C C . LYS A 1 85 ? -8.904 -8.757 3.562 1.00 94.81 85 LYS A C 1
ATOM 674 O O . LYS A 1 85 ? -9.783 -9.462 4.041 1.00 94.81 85 LYS A O 1
ATOM 679 N N . TRP A 1 86 ? -7.724 -8.612 4.143 1.00 94.19 86 TRP A N 1
ATOM 680 C CA . TRP A 1 86 ? -7.343 -9.072 5.488 1.00 94.19 86 TRP A CA 1
ATOM 681 C C . TRP A 1 86 ? -7.496 -8.001 6.574 1.00 94.19 86 TRP A C 1
ATOM 683 O O . TRP A 1 86 ? -6.830 -8.109 7.599 1.00 94.19 86 TRP A O 1
ATOM 693 N N . ASP A 1 87 ? -8.351 -6.993 6.385 1.00 94.88 87 ASP A N 1
ATOM 694 C CA . ASP A 1 87 ? -8.716 -6.014 7.420 1.00 94.88 87 ASP A CA 1
ATOM 695 C C . ASP A 1 87 ? -7.505 -5.299 8.055 1.00 94.88 87 ASP A C 1
ATOM 697 O O . ASP A 1 87 ? -7.416 -5.107 9.266 1.00 94.88 87 ASP A O 1
ATOM 701 N N . SER A 1 88 ? -6.500 -4.948 7.247 1.00 96.31 88 SER A N 1
ATOM 702 C CA . SER A 1 88 ? -5.282 -4.264 7.709 1.00 96.31 88 SER A CA 1
ATOM 703 C C . SER A 1 88 ? -4.634 -4.940 8.933 1.00 96.31 88 SER A C 1
ATOM 705 O O . SER A 1 88 ? -4.091 -4.276 9.816 1.00 96.31 88 SER A O 1
ATOM 707 N N . ARG A 1 89 ? -4.711 -6.278 9.028 1.00 94.62 89 ARG A N 1
ATOM 708 C CA . ARG A 1 89 ? -4.284 -7.046 10.214 1.00 94.62 89 ARG A CA 1
ATOM 709 C C . ARG A 1 89 ? -2.851 -6.758 10.652 1.00 94.62 89 ARG A C 1
ATOM 711 O O . ARG A 1 89 ? -2.587 -6.719 11.848 1.00 94.62 89 ARG A O 1
ATOM 718 N N . THR A 1 90 ? -1.934 -6.547 9.713 1.00 94.75 90 THR A N 1
ATOM 719 C CA . THR A 1 90 ? -0.544 -6.166 10.009 1.00 94.75 90 THR A CA 1
ATOM 720 C C . THR A 1 90 ? -0.430 -4.786 10.634 1.00 94.75 90 THR A C 1
ATOM 722 O O . THR A 1 90 ? 0.333 -4.619 11.580 1.00 94.75 90 THR A O 1
ATOM 725 N N . CYS A 1 91 ? -1.241 -3.822 10.194 1.00 94.75 91 CYS A N 1
ATOM 726 C CA . CYS A 1 91 ? -1.339 -2.515 10.838 1.00 94.75 91 CYS A CA 1
ATOM 727 C C . CYS A 1 91 ? -1.826 -2.677 12.285 1.00 94.75 91 CYS A C 1
ATOM 729 O O . CYS A 1 91 ? -1.205 -2.172 13.218 1.00 94.75 91 CYS A O 1
ATOM 731 N N . ARG A 1 92 ? -2.903 -3.448 12.480 1.00 93.38 92 ARG A N 1
ATOM 732 C CA . ARG A 1 92 ? -3.543 -3.668 13.790 1.00 93.38 92 ARG A CA 1
ATOM 733 C C . ARG A 1 92 ? -2.657 -4.422 14.786 1.00 93.38 92 ARG A C 1
ATOM 735 O O . ARG A 1 92 ? -2.827 -4.253 15.990 1.00 93.38 92 ARG A O 1
ATOM 742 N N . GLU A 1 93 ? -1.704 -5.224 14.313 1.00 91.06 93 GLU A N 1
ATOM 743 C CA . GLU A 1 93 ? -0.768 -5.949 15.180 1.00 91.06 93 GLU A CA 1
ATOM 744 C C . GLU A 1 93 ? 0.128 -4.992 15.983 1.00 91.06 93 GLU A C 1
ATOM 746 O O . GLU A 1 93 ? 0.399 -5.249 17.158 1.00 91.06 93 GLU A O 1
ATOM 751 N N . CYS A 1 94 ? 0.522 -3.867 15.379 1.00 90.69 94 CYS A N 1
ATOM 752 C CA . CYS A 1 94 ? 1.333 -2.830 16.021 1.00 90.69 94 CYS A CA 1
ATOM 753 C C . CYS A 1 94 ? 0.476 -1.667 16.560 1.00 90.69 94 CYS A C 1
ATOM 755 O O . CYS A 1 94 ? 0.708 -1.190 17.669 1.00 90.69 94 CYS A O 1
ATOM 757 N N . HIS A 1 95 ? -0.560 -1.244 15.828 1.00 91.19 95 HIS A N 1
ATOM 758 C CA . HIS A 1 95 ? -1.447 -0.127 16.180 1.00 91.19 95 HIS A CA 1
ATOM 759 C C . HIS A 1 95 ? -2.695 -0.605 16.937 1.00 91.19 95 HIS A C 1
ATOM 761 O O . HIS A 1 95 ? -3.821 -0.463 16.467 1.00 91.19 95 HIS A O 1
ATOM 767 N N . ARG A 1 96 ? -2.502 -1.196 18.123 1.00 88.69 96 ARG A N 1
ATOM 768 C CA . ARG A 1 96 ? -3.580 -1.892 18.856 1.00 88.69 96 ARG A CA 1
ATOM 769 C C . ARG A 1 96 ? -4.648 -0.983 19.470 1.00 88.69 96 ARG A C 1
ATOM 771 O O . ARG A 1 96 ? -5.730 -1.474 19.745 1.00 88.69 96 ARG A O 1
ATOM 778 N N . ASN A 1 97 ? -4.358 0.301 19.683 1.00 88.44 97 ASN A N 1
ATOM 779 C CA . ASN A 1 97 ? -5.288 1.290 20.246 1.00 88.44 97 ASN A CA 1
ATOM 780 C C . ASN A 1 97 ? -4.950 2.689 19.697 1.00 88.44 97 ASN A C 1
ATOM 782 O O . ASN A 1 97 ? -4.326 3.487 20.405 1.00 88.44 97 ASN A O 1
ATOM 786 N N . PRO A 1 98 ? -5.251 2.972 18.419 1.00 88.00 98 PRO A N 1
ATOM 787 C CA . PRO A 1 98 ? -4.930 4.265 17.830 1.00 88.00 98 PRO A CA 1
ATOM 788 C C . PRO A 1 98 ? -5.709 5.380 18.539 1.00 88.00 98 PRO A C 1
ATOM 790 O O . PRO A 1 98 ? -6.897 5.235 18.818 1.00 88.00 98 PRO A O 1
ATOM 793 N N . GLN A 1 99 ? -5.036 6.496 18.817 1.00 90.00 99 GLN A N 1
ATOM 794 C CA . GLN A 1 99 ? -5.642 7.696 19.397 1.00 90.00 99 GLN A CA 1
ATOM 795 C C . GLN A 1 99 ? -5.634 8.809 18.343 1.00 90.00 99 GLN A C 1
ATOM 797 O O . GLN A 1 99 ? -4.676 9.582 18.291 1.00 90.00 99 GLN A O 1
ATOM 802 N N . PRO A 1 100 ? -6.644 8.857 17.457 1.00 90.56 100 PRO A N 1
ATOM 803 C CA . PRO A 1 100 ? -6.716 9.890 16.433 1.00 90.56 100 PRO A CA 1
ATOM 804 C C . PRO A 1 100 ? -6.850 11.286 17.077 1.00 90.56 100 PRO A C 1
ATOM 806 O O . PRO A 1 100 ? -7.640 11.458 18.016 1.00 90.56 100 PRO A O 1
ATOM 809 N N . PRO A 1 101 ? -6.073 12.282 16.617 1.00 91.06 101 PRO A N 1
ATOM 810 C CA . PRO A 1 101 ? -6.122 13.640 17.149 1.00 91.06 101 PRO A CA 1
ATOM 811 C C . PRO A 1 101 ? -7.296 14.436 16.555 1.00 91.06 101 PRO A C 1
ATOM 813 O O . PRO A 1 101 ? -7.545 14.370 15.359 1.00 91.06 101 PRO A O 1
ATOM 816 N N . GLY A 1 102 ? -7.979 15.243 17.370 1.00 94.94 102 GLY A N 1
ATOM 817 C CA . GLY A 1 102 ? -9.104 16.077 16.909 1.00 94.94 102 GLY A CA 1
ATOM 818 C C . GLY A 1 102 ? -10.455 15.351 16.872 1.00 94.94 102 GLY A C 1
ATOM 819 O O . GLY A 1 102 ? -10.537 14.161 17.180 1.00 94.94 102 GLY A O 1
ATOM 820 N N . ALA A 1 103 ? -11.530 16.089 16.584 1.00 93.81 103 ALA A N 1
ATOM 821 C CA . ALA A 1 103 ? -12.887 15.539 16.496 1.00 93.81 103 ALA A CA 1
ATOM 822 C C . ALA A 1 103 ? -13.084 14.754 15.191 1.00 93.81 103 ALA A C 1
ATOM 824 O O . ALA A 1 103 ? -13.525 13.606 15.230 1.00 93.81 103 ALA A O 1
ATOM 825 N N . ASP A 1 104 ? -12.636 15.313 14.070 1.00 92.50 104 ASP A N 1
ATOM 826 C CA . ASP A 1 104 ? -12.862 14.748 12.736 1.00 92.50 104 ASP A CA 1
ATOM 827 C C . ASP A 1 104 ? -12.149 13.409 12.560 1.00 92.50 104 ASP A C 1
ATOM 829 O O . ASP A 1 104 ? -12.743 12.426 12.124 1.00 92.50 104 ASP A O 1
ATOM 833 N N . ALA A 1 105 ? -10.892 13.303 13.004 1.00 91.88 105 ALA A N 1
ATOM 834 C CA . ALA A 1 105 ? -10.163 12.039 12.933 1.00 91.88 105 ALA A CA 1
ATOM 835 C C . ALA A 1 105 ? -10.777 10.963 13.850 1.00 91.88 105 ALA A C 1
ATOM 837 O O . ALA A 1 105 ? -10.733 9.776 13.525 1.00 91.88 105 ALA A O 1
ATOM 838 N N . LYS A 1 106 ? -11.379 11.354 14.986 1.00 93.94 106 LYS A N 1
ATOM 839 C CA . LYS A 1 106 ? -12.134 10.423 15.844 1.00 93.94 106 LYS A CA 1
ATOM 840 C C . LYS A 1 106 ? -13.407 9.951 15.150 1.00 93.94 106 LYS A C 1
ATOM 842 O O . LYS A 1 106 ? -13.675 8.753 15.173 1.00 93.94 106 LYS A O 1
ATOM 847 N N . ALA A 1 107 ? -14.146 10.857 14.512 1.00 92.19 107 ALA A N 1
ATOM 848 C CA . ALA A 1 107 ? -15.326 10.516 13.725 1.00 92.19 107 ALA A CA 1
ATOM 849 C C . ALA A 1 107 ? -14.966 9.592 12.546 1.00 92.19 107 ALA A C 1
ATOM 851 O O . ALA A 1 107 ? -15.615 8.569 12.342 1.00 92.19 107 ALA A O 1
ATOM 852 N N . ALA A 1 108 ? -13.868 9.866 11.837 1.00 91.56 108 ALA A N 1
ATOM 853 C CA . ALA A 1 108 ? -13.367 9.010 10.764 1.00 91.56 108 ALA A CA 1
ATOM 854 C C . ALA A 1 108 ? -12.957 7.616 11.269 1.00 91.56 108 ALA A C 1
ATOM 856 O O . ALA A 1 108 ? -13.286 6.610 10.645 1.00 91.56 108 ALA A O 1
ATOM 857 N N . HIS A 1 109 ? -12.284 7.524 12.421 1.00 93.69 109 HIS A N 1
ATOM 858 C CA . HIS A 1 109 ? -11.945 6.233 13.027 1.00 93.69 109 HIS A CA 1
ATOM 859 C C . HIS A 1 109 ? -13.179 5.463 13.516 1.00 93.69 109 HIS A C 1
ATOM 861 O O . HIS A 1 109 ? -13.162 4.233 13.488 1.00 93.69 109 HIS A O 1
ATOM 867 N N . LEU A 1 110 ? -14.262 6.145 13.908 1.00 91.69 110 LEU A N 1
ATOM 868 C CA . LEU A 1 110 ? -15.520 5.494 14.287 1.00 91.69 110 LEU A CA 1
ATOM 869 C C . LEU A 1 110 ? -16.116 4.680 13.125 1.00 91.69 110 LEU A C 1
ATOM 871 O O . LEU A 1 110 ? -16.716 3.630 13.361 1.00 91.69 110 LEU A O 1
ATOM 875 N N . LYS A 1 111 ? -15.847 5.075 11.869 1.00 91.06 111 LYS A N 1
ATOM 876 C CA . LYS A 1 111 ? -16.239 4.318 10.663 1.00 91.06 111 LYS A CA 1
ATOM 877 C C . LYS A 1 111 ? -15.661 2.900 10.624 1.00 91.06 111 LYS A C 1
ATOM 879 O O . LYS A 1 111 ? -16.215 2.015 9.972 1.00 91.06 111 LYS A O 1
ATOM 884 N N . MET A 1 112 ? -14.573 2.632 11.349 1.00 90.44 112 MET A N 1
ATOM 885 C CA . MET A 1 112 ? -14.030 1.276 11.475 1.00 90.44 112 MET A CA 1
ATOM 886 C C . MET A 1 112 ? -14.982 0.337 12.229 1.00 90.44 112 MET A C 1
ATOM 888 O O . MET A 1 112 ? -14.990 -0.864 11.964 1.00 90.44 112 MET A O 1
ATOM 892 N N . GLU A 1 113 ? -15.789 0.873 13.146 1.00 88.25 113 GLU A N 1
ATOM 893 C CA . GLU A 1 113 ? -16.772 0.118 13.928 1.00 88.25 113 GLU A CA 1
ATOM 894 C C . GLU A 1 113 ? -18.150 0.108 13.260 1.00 88.25 113 GLU A C 1
ATOM 896 O O . GLU A 1 113 ? -18.824 -0.922 13.265 1.00 88.25 113 GLU A O 1
ATOM 901 N N . THR A 1 114 ? -18.567 1.232 12.667 1.00 91.25 114 THR A N 1
ATOM 902 C CA . THR A 1 114 ? -19.917 1.393 12.102 1.00 91.25 114 THR A CA 1
ATOM 903 C C . THR A 1 114 ? -20.040 0.892 10.664 1.00 91.25 114 THR A C 1
ATOM 905 O O . THR A 1 114 ? -21.070 0.329 10.298 1.00 91.25 114 THR A O 1
ATOM 908 N N . GLU A 1 115 ? -18.998 1.064 9.851 1.00 91.50 115 GLU A N 1
ATOM 909 C CA . GLU A 1 115 ? -19.022 0.806 8.403 1.00 91.50 115 GLU A CA 1
ATOM 910 C C . GLU A 1 115 ? -18.054 -0.312 7.982 1.00 91.50 115 GLU A C 1
ATOM 912 O O . GLU A 1 115 ? -18.012 -0.707 6.817 1.00 91.50 115 GLU A O 1
ATOM 917 N N . GLY A 1 116 ? -17.268 -0.848 8.922 1.00 90.88 116 GLY A N 1
ATOM 918 C CA . GLY A 1 116 ? -16.250 -1.859 8.633 1.00 90.88 116 GLY A CA 1
ATOM 919 C C . GLY A 1 116 ? -15.060 -1.309 7.841 1.00 90.88 116 GLY A C 1
ATOM 920 O O . GLY A 1 116 ? -14.408 -2.058 7.107 1.00 90.88 116 GLY A O 1
ATOM 921 N N . ALA A 1 117 ? -14.778 -0.008 7.966 1.00 94.06 117 ALA A N 1
ATOM 922 C CA . ALA A 1 117 ? -13.599 0.600 7.367 1.00 94.06 117 ALA A CA 1
ATOM 923 C C . ALA A 1 117 ? -12.302 -0.007 7.938 1.00 94.06 117 ALA A C 1
ATOM 925 O O . ALA A 1 117 ? -12.187 -0.355 9.117 1.00 94.06 117 ALA A O 1
ATOM 926 N N . THR A 1 118 ? -11.295 -0.117 7.082 1.00 96.44 118 THR A N 1
ATOM 927 C CA . THR A 1 118 ? -9.962 -0.623 7.411 1.00 96.44 118 THR A CA 1
ATOM 928 C C . THR A 1 118 ? -8.954 0.524 7.398 1.00 96.44 118 THR A C 1
ATOM 930 O O . THR A 1 118 ? -9.194 1.566 6.792 1.00 96.44 118 THR A O 1
ATOM 933 N N . CYS A 1 119 ? -7.788 0.342 8.025 1.00 96.12 119 CYS A N 1
ATOM 934 C CA . CYS A 1 119 ? -6.759 1.388 8.088 1.00 96.12 119 CYS A CA 1
ATOM 935 C C . CYS A 1 119 ? -6.377 1.913 6.692 1.00 96.12 119 CYS A C 1
ATOM 937 O O . CYS A 1 119 ? -6.165 3.110 6.508 1.00 96.12 119 CYS A O 1
ATOM 939 N N . ILE A 1 120 ? -6.314 1.016 5.703 1.00 97.00 120 ILE A N 1
ATOM 940 C CA . ILE A 1 120 ? -5.885 1.341 4.340 1.00 97.00 120 ILE A CA 1
ATOM 941 C C . ILE A 1 120 ? -6.960 2.048 3.501 1.00 97.00 120 ILE A C 1
ATOM 943 O O . ILE A 1 120 ? -6.650 2.542 2.422 1.00 97.00 120 ILE A O 1
ATOM 947 N N . ASP A 1 121 ? -8.208 2.133 3.970 1.00 96.00 121 ASP A N 1
ATOM 948 C CA . ASP A 1 121 ? -9.243 2.897 3.263 1.00 96.00 121 ASP A CA 1
ATOM 949 C C . ASP A 1 121 ? -8.923 4.403 3.269 1.00 96.00 121 ASP A C 1
ATOM 951 O O . ASP A 1 121 ? -9.129 5.076 2.254 1.00 96.00 121 ASP A O 1
ATOM 955 N N . CYS A 1 122 ? -8.310 4.897 4.351 1.00 94.69 122 CYS A N 1
ATOM 956 C CA . CYS A 1 122 ? -7.883 6.294 4.496 1.00 94.69 122 CYS A CA 1
ATOM 957 C C . CYS A 1 122 ? -6.361 6.475 4.371 1.00 94.69 122 CYS A C 1
ATOM 959 O O . CYS A 1 122 ? -5.902 7.437 3.772 1.00 94.69 122 CYS A O 1
ATOM 961 N N . HIS A 1 123 ? -5.546 5.557 4.897 1.00 95.38 123 HIS A N 1
ATOM 962 C CA . HIS A 1 123 ? -4.093 5.744 4.966 1.00 95.38 123 HIS A CA 1
ATOM 963 C C . HIS A 1 123 ? -3.340 5.109 3.785 1.00 95.38 123 HIS A C 1
ATOM 965 O O . HIS A 1 123 ? -2.578 4.158 3.957 1.00 95.38 123 HIS A O 1
ATOM 971 N N . GLN A 1 124 ? -3.541 5.619 2.569 1.00 96.81 124 GLN A N 1
ATOM 972 C CA . GLN A 1 124 ? -3.062 4.969 1.339 1.00 96.81 124 GLN A CA 1
ATOM 973 C C . GLN A 1 124 ? -1.619 5.296 0.922 1.00 96.81 124 GLN A C 1
ATOM 975 O O . GLN A 1 124 ? -1.019 4.535 0.152 1.00 96.81 124 GLN A O 1
ATOM 980 N N . ASN A 1 125 ? -1.047 6.385 1.430 1.00 96.19 125 ASN A N 1
ATOM 981 C CA . ASN A 1 125 ? 0.255 6.928 1.027 1.00 96.19 125 ASN A CA 1
ATOM 982 C C . ASN A 1 125 ? 1.221 7.053 2.230 1.00 96.19 125 ASN A C 1
ATOM 984 O O . ASN A 1 125 ? 1.785 8.104 2.492 1.00 96.19 125 ASN A O 1
ATOM 988 N N . LEU A 1 126 ? 1.378 5.974 3.010 1.00 92.62 126 LEU A N 1
ATOM 989 C CA . LEU A 1 126 ? 2.112 5.991 4.291 1.00 92.62 126 LEU A CA 1
ATOM 990 C C . LEU A 1 126 ? 3.640 5.868 4.191 1.00 92.62 126 LEU A C 1
ATOM 992 O O . LEU A 1 126 ? 4.362 6.390 5.040 1.00 92.62 126 LEU A O 1
ATOM 996 N N . VAL A 1 127 ? 4.115 5.059 3.244 1.00 94.56 127 VAL A N 1
ATOM 997 C CA . VAL A 1 127 ? 5.502 4.557 3.222 1.00 94.56 127 VAL A CA 1
ATOM 998 C C . VAL A 1 127 ? 6.152 4.807 1.875 1.00 94.56 127 VAL A C 1
ATOM 1000 O O . VAL A 1 127 ? 7.268 5.306 1.795 1.00 94.56 127 VAL A O 1
ATOM 1003 N N . HIS A 1 128 ? 5.456 4.423 0.815 1.00 96.69 128 HIS A N 1
ATOM 1004 C CA . HIS A 1 128 ? 5.954 4.533 -0.544 1.00 96.69 128 HIS A CA 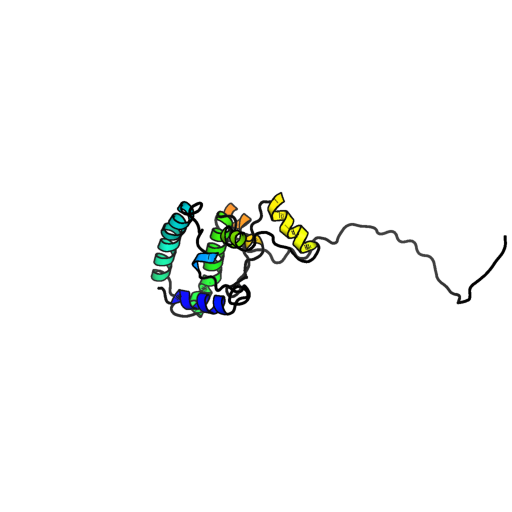1
ATOM 1005 C C . HIS A 1 128 ? 5.562 5.870 -1.150 1.00 96.69 128 HIS A C 1
ATOM 1007 O O . HIS A 1 128 ? 4.579 6.484 -0.729 1.00 96.69 128 HIS A O 1
ATOM 1013 N N . LYS A 1 129 ? 6.313 6.294 -2.169 1.00 96.44 129 LYS A N 1
ATOM 1014 C CA . LYS A 1 129 ? 6.038 7.552 -2.863 1.00 96.44 129 LYS A CA 1
ATOM 1015 C C . LYS A 1 129 ? 4.596 7.576 -3.362 1.00 96.44 129 LYS A C 1
ATOM 1017 O O . LYS A 1 129 ? 4.110 6.605 -3.952 1.00 96.44 129 LYS A O 1
ATOM 1022 N N . GLU A 1 130 ? 3.971 8.720 -3.114 1.00 97.19 130 GLU A N 1
ATOM 1023 C CA . GLU A 1 130 ? 2.538 8.915 -3.237 1.00 97.19 130 GLU A CA 1
ATOM 1024 C C . GLU A 1 130 ? 2.043 8.697 -4.663 1.00 97.19 130 GLU A C 1
ATOM 1026 O O . GLU A 1 130 ? 2.700 9.031 -5.656 1.00 97.19 130 GLU A O 1
ATOM 1031 N N . VAL A 1 131 ? 0.841 8.142 -4.743 1.00 97.25 131 VAL A N 1
ATOM 1032 C CA . VAL A 1 131 ? 0.047 8.049 -5.965 1.00 97.25 131 VAL A CA 1
ATOM 1033 C C . VAL A 1 131 ? -1.399 8.379 -5.641 1.00 97.25 131 VAL A C 1
ATOM 1035 O O . VAL A 1 131 ? -1.792 8.375 -4.472 1.00 97.25 131 VAL A O 1
ATOM 1038 N N . ALA A 1 132 ? -2.194 8.611 -6.687 1.00 97.31 132 ALA A N 1
ATOM 1039 C CA . ALA A 1 132 ? -3.628 8.816 -6.552 1.00 97.31 132 ALA A CA 1
ATOM 1040 C C . ALA A 1 132 ? -4.262 7.753 -5.638 1.00 97.31 132 ALA A C 1
ATOM 1042 O O . ALA A 1 132 ? -3.937 6.557 -5.699 1.00 97.31 132 ALA A O 1
ATOM 1043 N N . GLU A 1 133 ? -5.148 8.209 -4.762 1.00 97.31 133 GLU A N 1
ATOM 1044 C CA . GLU A 1 133 ? -5.915 7.315 -3.912 1.00 97.31 133 GLU A CA 1
ATOM 1045 C C . GLU A 1 133 ? -7.018 6.626 -4.706 1.00 97.31 133 GLU A C 1
ATOM 1047 O O . GLU A 1 133 ? -7.578 7.158 -5.668 1.00 97.31 133 GLU A O 1
ATOM 1052 N N . THR A 1 134 ? -7.333 5.412 -4.279 1.00 97.31 134 THR A N 1
ATOM 1053 C CA . THR A 1 134 ? -8.361 4.584 -4.901 1.00 97.31 134 THR A CA 1
ATOM 1054 C C . THR A 1 134 ? -9.464 4.308 -3.901 1.00 97.31 134 THR A C 1
ATOM 1056 O O . THR A 1 134 ? -9.169 3.984 -2.751 1.00 97.31 134 THR A O 1
ATOM 1059 N N . ASP A 1 135 ? -10.721 4.382 -4.320 1.00 97.25 135 ASP A N 1
ATOM 1060 C CA . ASP A 1 135 ? -11.827 3.886 -3.509 1.00 97.25 135 ASP A CA 1
ATOM 1061 C C . ASP A 1 135 ? -11.783 2.357 -3.540 1.00 97.25 135 ASP A C 1
ATOM 1063 O O . ASP A 1 135 ? -12.148 1.714 -4.527 1.00 97.25 135 ASP A O 1
ATOM 1067 N N . LEU A 1 136 ? -11.282 1.756 -2.463 1.00 96.88 136 LEU A N 1
ATOM 1068 C CA . LEU A 1 136 ? -11.095 0.312 -2.379 1.00 96.88 136 LEU A CA 1
ATOM 1069 C C . LEU A 1 136 ? -12.429 -0.438 -2.256 1.00 96.88 136 LEU A C 1
ATOM 1071 O O . LEU A 1 136 ? -12.517 -1.580 -2.708 1.00 96.88 136 LEU A O 1
ATOM 1075 N N . ASN A 1 137 ? -13.464 0.180 -1.679 1.00 95.94 137 ASN A N 1
ATOM 1076 C CA . ASN A 1 137 ? -14.801 -0.409 -1.594 1.00 95.94 137 ASN A CA 1
ATOM 1077 C C . ASN A 1 137 ? -15.451 -0.450 -2.979 1.00 95.94 137 ASN A C 1
ATOM 1079 O O . ASN A 1 137 ? -15.878 -1.520 -3.425 1.00 95.94 137 ASN A O 1
ATOM 1083 N N . ALA A 1 138 ? -15.467 0.682 -3.689 1.00 96.88 138 ALA A N 1
ATOM 1084 C CA . ALA A 1 138 ? -15.966 0.739 -5.059 1.00 96.88 138 ALA A CA 1
ATOM 1085 C C . ALA A 1 138 ? -15.147 -0.168 -5.983 1.00 96.88 138 ALA A C 1
ATOM 1087 O O . ALA A 1 138 ? -15.718 -0.918 -6.771 1.00 96.88 138 ALA A O 1
ATOM 1088 N N . SER A 1 139 ? -13.821 -0.202 -5.819 1.00 97.06 139 SER A N 1
ATOM 1089 C CA . SER A 1 139 ? -12.963 -1.056 -6.644 1.00 97.06 139 SER A CA 1
ATOM 1090 C C . SER A 1 139 ? -13.257 -2.547 -6.467 1.00 97.06 139 SER A C 1
ATOM 1092 O O . SER A 1 139 ? -13.299 -3.295 -7.445 1.00 97.06 139 SER A O 1
ATOM 1094 N N . LEU A 1 140 ? -13.508 -2.997 -5.230 1.00 95.81 140 LEU A N 1
ATOM 1095 C CA . LEU A 1 140 ? -13.929 -4.377 -4.961 1.00 95.81 140 LEU A CA 1
ATOM 1096 C C . LEU A 1 140 ? -15.311 -4.679 -5.548 1.00 95.81 140 LEU A C 1
ATOM 1098 O O . LEU A 1 140 ? -15.515 -5.764 -6.090 1.00 95.81 140 LEU A O 1
ATOM 1102 N N . LYS A 1 141 ? -16.248 -3.731 -5.452 1.00 96.75 141 LYS A N 1
ATOM 1103 C CA . LYS A 1 141 ? -17.612 -3.875 -5.973 1.00 96.75 141 LYS A CA 1
ATOM 1104 C C . LYS A 1 141 ? -17.646 -3.939 -7.502 1.00 96.75 141 LYS A C 1
ATOM 1106 O O . LYS A 1 141 ? -18.399 -4.731 -8.060 1.00 96.75 141 LYS A O 1
ATOM 1111 N N . GLU A 1 142 ? -16.849 -3.114 -8.173 1.00 96.38 142 GLU A N 1
ATOM 1112 C CA . GLU A 1 142 ? -16.818 -3.011 -9.636 1.00 96.38 142 GLU A CA 1
ATOM 1113 C C . GLU A 1 142 ? -15.836 -3.984 -10.298 1.00 96.38 142 GLU A C 1
ATOM 1115 O O . GLU A 1 142 ? -15.896 -4.192 -11.510 1.00 96.38 142 GLU A O 1
ATOM 1120 N N . GLY A 1 143 ? -14.918 -4.577 -9.529 1.00 95.38 143 GLY A N 1
ATOM 1121 C CA . GLY A 1 143 ? -13.885 -5.472 -10.052 1.00 95.38 143 GLY A CA 1
ATOM 1122 C C . GLY A 1 143 ? -12.822 -4.767 -10.905 1.00 95.38 143 GLY A C 1
ATOM 1123 O O . GLY A 1 143 ? -12.118 -5.423 -11.671 1.00 95.38 143 GLY A O 1
ATOM 1124 N N . LYS A 1 144 ? -12.703 -3.441 -10.793 1.00 96.12 144 LYS A N 1
ATOM 1125 C CA . LYS A 1 144 ? -11.700 -2.603 -11.469 1.00 96.12 144 LYS A CA 1
ATOM 1126 C C . LYS A 1 144 ? -11.261 -1.475 -10.539 1.00 96.12 144 LYS A C 1
ATOM 1128 O O . LYS A 1 144 ? -11.996 -1.124 -9.628 1.00 96.12 144 LYS A O 1
ATOM 1133 N N . MET A 1 145 ? -10.095 -0.887 -10.789 1.00 97.19 145 MET A N 1
ATOM 1134 C CA . MET A 1 145 ? -9.625 0.266 -10.017 1.00 97.19 145 MET A CA 1
ATOM 1135 C C . MET A 1 145 ? -10.565 1.465 -10.201 1.00 97.19 145 MET A C 1
ATOM 1137 O O . MET A 1 145 ? -10.811 1.897 -11.328 1.00 97.19 145 MET A O 1
ATOM 1141 N N . VAL A 1 146 ? -11.034 2.017 -9.085 1.00 97.69 146 VAL A N 1
ATOM 1142 C CA . VAL A 1 146 ? -11.818 3.252 -9.003 1.00 97.69 146 VAL A CA 1
ATOM 1143 C C . VAL A 1 146 ? -10.989 4.285 -8.246 1.00 97.69 146 VAL A C 1
ATOM 1145 O O . VAL A 1 146 ? -10.527 4.022 -7.136 1.00 97.69 146 VAL A O 1
ATOM 1148 N N . LEU A 1 147 ? -10.751 5.445 -8.858 1.00 97.00 147 LEU A N 1
ATOM 1149 C CA . LEU A 1 147 ? -10.052 6.560 -8.213 1.00 97.00 147 LEU A CA 1
ATOM 1150 C C . LEU A 1 147 ? -11.007 7.292 -7.267 1.00 97.00 147 LEU A C 1
ATOM 1152 O O . LEU A 1 147 ? -12.182 7.441 -7.600 1.00 97.00 147 LEU A O 1
ATOM 1156 N N . LYS A 1 148 ? -10.505 7.781 -6.128 1.00 94.06 148 LYS A N 1
ATOM 1157 C CA . LYS A 1 148 ? -11.287 8.708 -5.297 1.00 94.06 148 LYS A CA 1
ATOM 1158 C C . LYS A 1 148 ? -11.456 10.031 -6.048 1.00 94.06 148 LYS A C 1
ATOM 1160 O O . LYS A 1 148 ? -10.488 10.553 -6.607 1.00 94.06 148 LYS A O 1
ATOM 1165 N N . SER A 1 149 ? -12.672 10.569 -6.089 1.00 80.25 149 SER A N 1
ATOM 1166 C CA . SER A 1 149 ? -12.904 11.928 -6.582 1.00 80.25 149 SER A CA 1
ATOM 1167 C C . SER A 1 149 ? -12.367 12.943 -5.580 1.00 80.25 149 SER A C 1
ATOM 1169 O O . SER A 1 149 ? -12.517 12.764 -4.378 1.00 80.25 149 SER A O 1
ATOM 1171 N N . SER A 1 150 ? -11.804 14.045 -6.064 1.00 55.84 150 SER A N 1
ATOM 1172 C CA . SER A 1 150 ? -11.313 15.163 -5.248 1.00 55.84 150 SER A CA 1
ATOM 1173 C C . SER A 1 150 ? -12.438 16.018 -4.623 1.00 55.84 150 SER A C 1
ATOM 1175 O O . SER A 1 150 ? -12.293 17.230 -4.552 1.00 55.84 150 SER A O 1
ATOM 1177 N N . LYS A 1 151 ? -13.586 15.423 -4.271 1.00 41.47 151 LYS A N 1
ATOM 1178 C CA . LYS A 1 151 ? -14.825 16.105 -3.840 1.00 41.47 151 LYS A CA 1
ATOM 1179 C C . LYS A 1 151 ? -15.394 15.544 -2.525 1.00 41.47 151 LYS A C 1
ATOM 1181 O O . LYS A 1 151 ? -16.594 15.376 -2.398 1.00 41.47 151 LYS A O 1
ATOM 1186 N N . GLU A 1 152 ? -14.540 15.198 -1.570 1.00 42.34 152 GLU A N 1
ATOM 1187 C CA . GLU A 1 152 ? -14.982 14.906 -0.192 1.00 42.34 152 GLU A CA 1
ATOM 1188 C C . GLU A 1 152 ? -14.443 15.957 0.803 1.00 42.34 152 GLU A C 1
ATOM 1190 O O . GLU A 1 152 ? -14.356 15.683 1.992 1.00 42.34 152 GLU A O 1
ATOM 1195 N N . GLU A 1 153 ? -14.066 17.153 0.323 1.00 37.53 153 GLU A N 1
ATOM 1196 C CA . GLU A 1 153 ? -13.674 18.296 1.179 1.00 37.53 153 GLU A CA 1
ATOM 1197 C C . GLU A 1 153 ? -14.670 19.475 1.145 1.00 37.53 153 GLU A C 1
ATOM 1199 O O . GLU A 1 153 ? -14.430 20.495 1.778 1.00 37.53 153 GLU A O 1
ATOM 1204 N N . GLU A 1 154 ? -15.801 19.346 0.454 1.00 33.28 154 GLU A N 1
ATOM 1205 C CA . GLU A 1 154 ? -16.884 20.340 0.443 1.00 33.28 154 GLU A CA 1
ATOM 1206 C C . GLU A 1 154 ? -18.198 19.553 0.443 1.00 33.28 154 GLU A C 1
ATOM 1208 O O . GLU A 1 154 ? -18.526 19.005 -0.602 1.00 33.28 154 GLU A O 1
ATOM 1213 N N . ASP A 1 155 ? -18.844 19.369 1.601 1.00 33.28 155 ASP A N 1
ATOM 1214 C CA . ASP A 1 155 ? -20.287 19.064 1.768 1.00 33.28 155 ASP A CA 1
ATOM 1215 C C . ASP A 1 155 ? -20.603 18.819 3.269 1.00 33.28 155 ASP A C 1
ATOM 1217 O O . ASP A 1 155 ? -21.112 17.765 3.643 1.00 33.28 155 ASP A O 1
ATOM 1221 N N . ASP A 1 156 ? -20.265 19.768 4.154 1.00 37.81 156 ASP A N 1
ATOM 1222 C CA . ASP A 1 156 ? -20.764 19.772 5.549 1.00 37.81 156 ASP A CA 1
ATOM 1223 C C . ASP A 1 156 ? -21.071 21.194 6.076 1.00 37.81 156 ASP A C 1
ATOM 1225 O O . ASP A 1 156 ? -21.156 21.407 7.280 1.00 37.81 156 ASP A O 1
ATOM 1229 N N . ASP A 1 157 ? -21.278 22.169 5.182 1.00 38.00 157 ASP A N 1
ATOM 1230 C CA . ASP A 1 157 ? -21.768 23.507 5.537 1.00 38.00 157 ASP A CA 1
ATOM 1231 C C . ASP A 1 157 ? -22.882 23.910 4.558 1.00 38.00 157 ASP A C 1
ATOM 1233 O O . ASP A 1 157 ? -22.616 24.596 3.579 1.00 38.00 157 ASP A O 1
ATOM 1237 N N . ASP A 1 158 ? -24.110 23.437 4.788 1.00 37.84 158 ASP A N 1
ATOM 1238 C CA . ASP A 1 158 ? -25.341 24.133 4.379 1.00 37.84 158 ASP A CA 1
ATOM 1239 C C . ASP A 1 158 ? -26.560 23.515 5.091 1.00 37.84 158 ASP A C 1
ATOM 1241 O O . ASP A 1 158 ? -26.952 22.387 4.798 1.00 37.84 158 ASP A O 1
ATOM 1245 N N . GLU A 1 159 ? -27.097 24.269 6.055 1.00 36.56 159 GLU A N 1
ATOM 1246 C CA . GLU A 1 159 ? -28.485 24.356 6.561 1.00 36.56 159 GLU A CA 1
ATOM 1247 C C . GLU A 1 159 ? -28.381 24.989 7.963 1.00 36.56 159 GLU A C 1
ATOM 1249 O O . GLU A 1 159 ? -27.695 24.461 8.836 1.00 36.56 159 GLU A O 1
ATOM 1254 N N . ASP A 1 160 ? -29.023 26.076 8.360 1.00 36.16 160 ASP A N 1
ATOM 1255 C CA . ASP A 1 160 ? -29.831 27.158 7.795 1.00 36.16 160 ASP A CA 1
ATOM 1256 C C . ASP A 1 160 ? -30.064 28.057 9.035 1.00 36.16 160 ASP A C 1
ATOM 1258 O O . ASP A 1 160 ? -30.174 27.527 10.141 1.00 36.16 160 ASP A O 1
ATOM 1262 N N . ASP A 1 161 ? -30.095 29.381 8.890 1.00 34.31 161 ASP A N 1
ATOM 1263 C CA . ASP A 1 161 ? -30.999 30.277 9.641 1.00 34.31 161 ASP A CA 1
ATOM 1264 C C . ASP A 1 161 ? -30.679 31.726 9.240 1.00 34.31 161 ASP A C 1
ATOM 1266 O O . ASP A 1 161 ? -29.960 32.476 9.908 1.00 34.31 161 ASP A O 1
ATOM 1270 N N . ASP A 1 162 ? -31.239 32.099 8.089 1.00 38.00 162 ASP A N 1
ATOM 1271 C CA . ASP A 1 162 ? -31.637 33.472 7.814 1.00 38.00 162 ASP A CA 1
ATOM 1272 C C . ASP A 1 162 ? -32.740 33.861 8.811 1.00 38.00 162 ASP A C 1
ATOM 1274 O O . ASP A 1 162 ? -33.870 33.393 8.703 1.00 38.00 162 ASP A O 1
ATOM 1278 N N . ASP A 1 163 ? -32.440 34.774 9.729 1.00 37.12 163 ASP A N 1
ATOM 1279 C CA . ASP A 1 163 ? -33.440 35.711 10.237 1.00 37.12 163 ASP A CA 1
ATOM 1280 C C . ASP A 1 163 ? -32.787 37.093 10.372 1.00 37.12 163 ASP A C 1
ATOM 1282 O O . ASP A 1 163 ? -32.107 37.433 11.346 1.00 37.12 163 ASP A O 1
ATOM 1286 N N . GLU A 1 164 ? -32.983 37.900 9.328 1.00 38.16 164 GLU A N 1
ATOM 1287 C CA . GLU A 1 164 ? -32.822 39.345 9.379 1.00 38.16 164 GLU A CA 1
ATOM 1288 C C . GLU A 1 164 ? -33.858 39.940 10.350 1.00 38.16 164 GLU A C 1
ATOM 1290 O O . GLU A 1 164 ? -35.060 39.864 10.103 1.00 38.16 164 GLU A O 1
ATOM 1295 N N . ASP A 1 165 ? -33.417 40.673 11.373 1.00 32.69 165 ASP A N 1
ATOM 1296 C CA . ASP A 1 165 ? -34.086 41.941 11.660 1.00 32.69 165 ASP A CA 1
ATOM 1297 C C . ASP A 1 165 ? -33.078 43.024 12.048 1.00 32.69 165 ASP A C 1
ATOM 1299 O O . ASP A 1 165 ? -32.162 42.870 12.858 1.00 32.69 165 ASP A O 1
ATOM 1303 N N . SER A 1 166 ? -33.261 44.142 11.369 1.00 36.19 166 SER A N 1
ATOM 1304 C CA . SER A 1 166 ? -32.421 45.311 11.308 1.00 36.19 166 SER A CA 1
ATOM 1305 C C . SER A 1 166 ? -32.972 46.352 12.273 1.00 36.19 166 SER A C 1
ATOM 1307 O O . SER A 1 166 ? -34.037 46.916 12.031 1.00 36.19 166 SER A O 1
ATOM 1309 N N . SER A 1 167 ? -32.189 46.765 13.269 1.00 34.00 167 SER A N 1
ATOM 1310 C CA . SER A 1 167 ? -32.344 48.120 13.807 1.00 34.00 167 SER A CA 1
ATOM 1311 C C . SER A 1 167 ? -31.058 48.665 14.431 1.00 34.00 167 SER A C 1
ATOM 1313 O O . SER A 1 167 ? -30.697 48.327 15.552 1.00 34.00 167 SER A O 1
ATOM 1315 N N . SER A 1 168 ? -30.411 49.548 13.667 1.00 33.78 168 SER A N 1
ATOM 1316 C CA . SER A 1 168 ? -29.917 50.873 14.075 1.00 33.78 168 SER A CA 1
ATOM 1317 C C . SER A 1 168 ? -29.104 51.015 15.377 1.00 33.78 168 SER A C 1
ATOM 1319 O O . SER A 1 168 ? -29.633 50.966 16.482 1.00 33.78 168 SER A O 1
ATOM 1321 N N . SER A 1 169 ? -27.822 51.372 15.215 1.00 34.47 169 SER A N 1
ATOM 1322 C CA . SER A 1 169 ? -26.953 52.054 16.203 1.00 34.47 169 SER A CA 1
ATOM 1323 C C . SER A 1 169 ? -27.581 53.373 16.739 1.00 34.47 169 SER A C 1
ATOM 1325 O O . SER A 1 169 ? -28.574 53.805 16.148 1.00 34.47 169 SER A O 1
ATOM 1327 N N . PRO A 1 170 ? -26.997 54.127 17.714 1.00 45.00 170 PRO A N 1
ATOM 1328 C CA . PRO A 1 170 ? -25.653 54.010 18.315 1.00 45.00 170 PRO A CA 1
ATOM 1329 C C . PRO A 1 170 ? -25.518 54.334 19.836 1.00 45.00 170 PRO A C 1
ATOM 1331 O O . PRO A 1 170 ? -26.411 54.884 20.471 1.00 45.00 170 PRO A O 1
ATOM 1334 N N . SER A 1 171 ? -24.278 54.174 20.326 1.00 33.78 171 SER A N 1
ATOM 1335 C CA . SER A 1 171 ? -23.549 55.048 21.280 1.00 33.78 171 SER A CA 1
ATOM 1336 C C . SER A 1 171 ? -23.743 54.953 22.809 1.00 33.78 171 SER A C 1
ATOM 1338 O O . SER A 1 171 ? -24.842 54.753 23.307 1.00 33.78 171 SER A O 1
ATOM 1340 N N . GLN A 1 172 ? -22.616 55.274 23.478 1.00 36.28 172 GLN A N 1
ATOM 1341 C CA . GLN A 1 172 ? -22.359 55.642 24.889 1.00 36.28 172 GLN A CA 1
ATOM 1342 C C . GLN A 1 172 ? -21.939 54.478 25.799 1.00 36.28 172 GLN A C 1
ATOM 1344 O O . GLN A 1 172 ? -22.687 53.533 25.996 1.00 36.28 172 GLN A O 1
ATOM 1349 N N . GLU A 1 173 ? -20.653 54.353 26.140 1.00 35.09 173 GLU A N 1
ATOM 1350 C CA . GLU A 1 173 ? -19.785 55.146 27.045 1.00 35.09 173 GLU A CA 1
ATOM 1351 C C . GLU A 1 173 ? -19.669 54.477 28.421 1.00 35.09 173 GLU A C 1
ATOM 1353 O O . GLU A 1 173 ? -20.624 53.928 28.961 1.00 35.09 173 GLU A O 1
ATOM 1358 N N . GLU A 1 174 ? -18.433 54.480 28.914 1.00 38.38 174 GLU A N 1
ATOM 1359 C CA . GLU A 1 174 ? -17.951 53.906 30.167 1.00 38.38 174 GLU A CA 1
ATOM 1360 C C . GLU A 1 174 ? -18.675 54.450 31.409 1.00 38.38 174 GLU A C 1
ATOM 1362 O O . GLU A 1 174 ? -19.076 55.612 31.429 1.00 38.38 174 GLU A O 1
ATOM 1367 N N . SER A 1 175 ? -18.747 53.660 32.487 1.00 36.00 175 SER A N 1
ATOM 1368 C CA . SER A 1 175 ? -18.080 53.959 33.776 1.00 36.00 175 SER A CA 1
ATOM 1369 C C . SER A 1 175 ? -18.600 53.096 34.942 1.00 36.00 175 SER A C 1
ATOM 1371 O O . SER A 1 175 ? -19.796 52.878 35.096 1.00 36.00 175 SER A O 1
ATOM 1373 N N . ASP A 1 176 ? -17.622 52.625 35.720 1.00 38.59 176 ASP A N 1
ATOM 1374 C CA . ASP A 1 176 ? -17.562 52.449 37.180 1.00 38.59 176 ASP A CA 1
ATOM 1375 C C . ASP A 1 176 ? -18.610 51.630 37.984 1.00 38.59 176 ASP A C 1
ATOM 1377 O O . ASP A 1 176 ? -19.802 51.919 38.057 1.00 38.59 176 ASP A O 1
ATOM 1381 N N . GLU A 1 177 ? -18.064 50.640 38.707 1.00 43.22 177 GLU A N 1
ATOM 1382 C CA . GLU A 1 177 ? -18.533 50.032 39.971 1.00 43.22 177 GLU A CA 1
ATOM 1383 C C . GLU A 1 177 ? -18.660 51.074 41.129 1.00 43.22 177 GLU A C 1
ATOM 1385 O O . GLU A 1 177 ? -18.264 52.224 40.941 1.00 43.22 177 GLU A O 1
ATOM 1390 N N . PRO A 1 178 ? -18.959 50.717 42.407 1.00 56.47 178 PRO A N 1
ATOM 1391 C CA . PRO A 1 178 ? -19.836 49.697 43.019 1.00 56.47 178 PRO A CA 1
ATOM 1392 C C . PRO A 1 178 ? -20.771 50.296 44.125 1.00 56.47 178 PRO A C 1
ATOM 1394 O O . PRO A 1 178 ? -20.746 51.494 44.393 1.00 56.47 178 PRO A O 1
ATOM 1397 N N . ALA A 1 179 ? -21.483 49.402 44.839 1.00 43.12 179 ALA A N 1
ATOM 1398 C CA . ALA A 1 179 ? -21.728 49.403 46.303 1.00 43.12 179 ALA A CA 1
ATOM 1399 C C . ALA A 1 179 ? -23.146 49.711 46.874 1.00 43.12 179 ALA A C 1
ATOM 1401 O O . ALA A 1 179 ? -23.693 50.795 46.699 1.00 43.12 179 ALA A O 1
ATOM 1402 N N . ASP A 1 180 ? -23.603 48.721 47.664 1.00 41.69 180 ASP A N 1
ATOM 1403 C CA . ASP A 1 180 ? -24.249 48.765 48.997 1.00 41.69 180 ASP A CA 1
ATOM 1404 C C . ASP A 1 180 ? -25.762 49.007 49.242 1.00 41.69 180 ASP A C 1
ATOM 1406 O O . ASP A 1 180 ? -26.426 49.798 48.577 1.00 41.69 180 ASP A O 1
ATOM 1410 N N . ASP A 1 181 ? -26.200 48.310 50.316 1.00 41.03 181 ASP A N 1
ATOM 1411 C CA . ASP A 1 181 ? -27.459 48.306 51.103 1.00 41.03 181 ASP A CA 1
ATOM 1412 C C . ASP A 1 181 ? -28.701 47.672 50.425 1.00 41.03 181 ASP A C 1
ATOM 1414 O O . ASP A 1 181 ? -29.077 48.043 49.318 1.00 41.03 181 ASP A O 1
ATOM 1418 N N . GLU A 1 182 ? -29.389 46.652 50.966 1.00 47.38 182 GLU A N 1
ATOM 1419 C CA . GLU A 1 182 ? -29.778 46.300 52.357 1.00 47.38 182 GLU A CA 1
ATOM 1420 C C . GLU A 1 182 ? -29.839 44.777 52.635 1.00 47.38 182 GLU A C 1
ATOM 1422 O O . GLU A 1 182 ? -30.118 43.992 51.696 1.00 47.38 182 GLU A O 1
#

Sequence (182 aa):
SCHSMSYPLEELKESSHYGALGVNPGCKDCHIPQGFKNFHLAVATHVVDGARELYLEFANDYSTLEKFNERRLIMAHDARLNLKKWDSRTCRECHRNPQPPGADAKAAHLKMETEGATCIDCHQNLVHKEVAETDLNASLKEGKMVLKSSKEEEDDDDEDDDDEDSSSSPSQEESDEPADDE

pLDDT: mean 83.73, std 21.59, range [32.69, 98.0]

Radius of gyration: 25.84 Å; chains: 1; bounding box: 50×76×71 Å